Protein AF-A0A0F9BDE8-F1 (afdb_monomer_lite)

Foldseek 3Di:
DQDPVLQDQDDDPVVVVLLLVLLVLLCVLPVDDSVVSSVLLVVLQSVLCVVVVHHPVCLVVDDPVVSLVSVVSSLVSSLVSVVVVPPDVPDPCNVSSVVSSVVSSVVVVVVVVVPPD

Secondary structure (DSSP, 8-state):
---GGGGS----HHHHHHHHHHHHHHHHHS---HHHHHHHHHHHHHHHHHHHT--SGGGGGS-HHHHHHHHHHHHHHHHHHHHHHT--TT-TTHHHHHHHHHHHHHHHHHHHHHT--

Radius of gyration: 14.48 Å; chains: 1; bounding box: 34×31×44 Å

Sequence (117 aa):
KISEDALKINVSESEKKLINGISRVLCEFINIPDLTMKGIAYKALKEWQIINHSTILEISDMPIGRGLNAVKEIFRIYKEILKKTLIDPHNKNKNIIDIAFENAFKMILEHCSRHQN

Organism: NCBI:txid412755

Structure (mmCIF, N/CA/C/O backbone):
data_AF-A0A0F9BDE8-F1
#
_entry.id   AF-A0A0F9BDE8-F1
#
loop_
_atom_site.group_PDB
_atom_site.id
_atom_site.type_symbol
_atom_site.label_atom_id
_atom_site.label_alt_id
_atom_site.label_comp_id
_atom_site.label_asym_id
_atom_site.label_entity_id
_atom_site.label_seq_id
_atom_site.pdbx_PDB_ins_code
_atom_site.Cartn_x
_atom_site.Cartn_y
_atom_site.Cartn_z
_atom_site.occupancy
_atom_site.B_iso_or_equiv
_atom_site.auth_seq_id
_atom_site.auth_comp_id
_atom_site.auth_asym_id
_atom_site.auth_atom_id
_atom_site.pdbx_PDB_model_num
ATOM 1 N N . LYS A 1 1 ? 21.982 12.155 -5.603 1.00 44.66 1 LYS A N 1
ATOM 2 C CA . LYS A 1 1 ? 21.142 13.342 -5.304 1.00 44.66 1 LYS A CA 1
ATOM 3 C C . LYS A 1 1 ? 19.739 12.984 -5.775 1.00 44.66 1 LYS A C 1
ATOM 5 O O . LYS A 1 1 ? 19.584 12.758 -6.964 1.00 44.66 1 LYS A O 1
ATOM 10 N N . ILE A 1 2 ? 18.788 12.775 -4.865 1.00 48.62 2 ILE A N 1
ATOM 11 C CA . ILE A 1 2 ? 17.410 12.410 -5.232 1.00 48.62 2 ILE A CA 1
ATOM 12 C C . ILE A 1 2 ? 16.770 13.670 -5.838 1.00 48.62 2 ILE A C 1
ATOM 14 O O . ILE A 1 2 ? 16.844 14.729 -5.214 1.00 48.62 2 ILE A O 1
ATOM 18 N N . SER A 1 3 ? 16.268 13.599 -7.073 1.00 56.56 3 SER A N 1
ATOM 19 C CA . SER A 1 3 ? 15.620 14.733 -7.747 1.00 56.56 3 SER A CA 1
ATOM 20 C C . SER A 1 3 ? 14.296 15.084 -7.057 1.00 56.56 3 SER A C 1
ATOM 22 O O . SER A 1 3 ? 13.673 14.225 -6.433 1.00 56.56 3 SER A O 1
ATOM 24 N N . GLU A 1 4 ? 13.835 16.334 -7.163 1.00 58.56 4 GLU A N 1
ATOM 25 C CA . GLU A 1 4 ? 12.528 16.748 -6.619 1.00 58.56 4 GLU A CA 1
ATOM 26 C C . GLU A 1 4 ? 11.361 15.914 -7.178 1.00 58.56 4 GLU A C 1
ATOM 28 O O . GLU A 1 4 ? 10.356 15.714 -6.496 1.00 58.56 4 GLU A O 1
ATOM 33 N N . ASP A 1 5 ? 11.516 15.349 -8.376 1.00 50.16 5 ASP A N 1
ATOM 34 C CA . ASP A 1 5 ? 10.530 14.454 -8.980 1.00 50.16 5 ASP A CA 1
ATOM 35 C C . ASP A 1 5 ? 10.409 13.111 -8.251 1.00 50.16 5 ASP A C 1
ATOM 37 O O . ASP A 1 5 ? 9.308 12.581 -8.143 1.00 50.16 5 ASP A O 1
ATOM 41 N N . ALA A 1 6 ? 11.481 12.605 -7.636 1.00 50.78 6 ALA A N 1
ATOM 42 C CA . ALA A 1 6 ? 11.423 11.392 -6.818 1.00 50.78 6 ALA A CA 1
ATOM 43 C C . ALA A 1 6 ? 10.714 11.602 -5.459 1.00 50.78 6 ALA A C 1
ATOM 45 O O . ALA A 1 6 ? 10.426 10.634 -4.751 1.00 50.78 6 ALA A O 1
ATOM 46 N N . LEU A 1 7 ? 10.387 12.851 -5.088 1.00 59.31 7 LEU A N 1
ATOM 47 C CA . LEU A 1 7 ? 9.523 13.164 -3.941 1.00 59.31 7 LEU A CA 1
ATOM 48 C C . LEU A 1 7 ? 8.033 13.190 -4.302 1.00 59.31 7 LEU A C 1
ATOM 50 O O . LEU A 1 7 ? 7.199 13.130 -3.388 1.00 59.31 7 LEU A O 1
ATOM 54 N N . LYS A 1 8 ? 7.696 13.295 -5.593 1.00 72.19 8 LYS A N 1
ATOM 55 C CA . LYS A 1 8 ? 6.320 13.207 -6.082 1.00 72.19 8 LYS A CA 1
ATOM 56 C C . LYS A 1 8 ? 5.967 11.740 -6.282 1.00 72.19 8 LYS A C 1
ATOM 58 O O . LYS A 1 8 ? 6.699 10.981 -6.909 1.00 72.19 8 LYS A O 1
ATOM 63 N N . ILE A 1 9 ? 4.824 11.341 -5.736 1.00 76.56 9 ILE A N 1
ATOM 64 C CA . ILE A 1 9 ? 4.284 10.007 -5.979 1.00 76.56 9 ILE A CA 1
ATOM 65 C C . ILE A 1 9 ? 3.459 10.093 -7.244 1.00 76.56 9 ILE A C 1
ATOM 67 O O . ILE A 1 9 ? 2.358 10.644 -7.234 1.00 76.56 9 ILE A O 1
ATOM 71 N N . ASN A 1 10 ? 4.020 9.573 -8.327 1.00 77.31 10 ASN A N 1
ATOM 72 C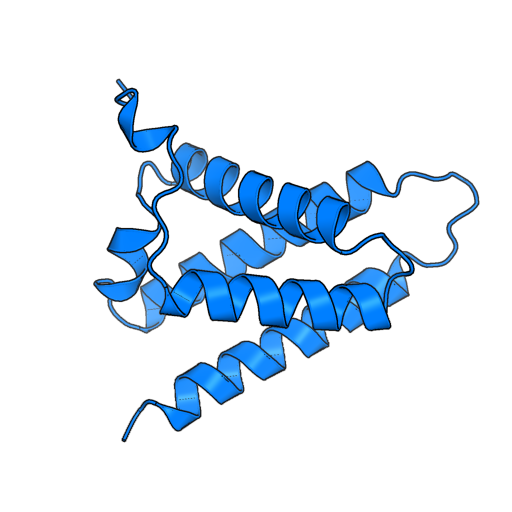 CA . ASN A 1 10 ? 3.306 9.431 -9.578 1.00 77.31 10 ASN A CA 1
ATOM 73 C C . ASN A 1 10 ? 2.825 7.985 -9.672 1.00 77.31 10 ASN A C 1
ATOM 75 O O . ASN A 1 10 ? 3.630 7.061 -9.704 1.00 77.31 10 ASN A O 1
ATOM 79 N N . VAL A 1 11 ? 1.508 7.811 -9.637 1.00 77.44 11 VAL A N 1
ATOM 80 C CA . VAL A 1 11 ? 0.832 6.515 -9.737 1.00 77.44 11 VAL A CA 1
ATOM 81 C C . VAL A 1 11 ? -0.165 6.585 -10.881 1.00 77.44 11 VAL A C 1
ATOM 83 O O . VAL A 1 11 ? -0.900 7.570 -11.018 1.00 77.44 11 VAL A O 1
ATOM 86 N N . SER A 1 12 ? -0.188 5.547 -11.703 1.00 78.62 12 SER A N 1
ATOM 87 C CA . SER A 1 12 ? -1.162 5.358 -12.773 1.00 78.62 12 SER A CA 1
ATOM 88 C C . SER A 1 12 ? -2.587 5.205 -12.225 1.00 78.62 12 SER A C 1
ATOM 90 O O . SER A 1 12 ? -2.812 4.941 -11.041 1.00 78.62 12 SER A O 1
ATOM 92 N N . GLU A 1 13 ? -3.593 5.360 -13.087 1.00 78.88 13 GLU A N 1
ATOM 93 C CA . GLU A 1 13 ? -5.000 5.203 -12.687 1.00 78.88 13 GLU A CA 1
ATOM 94 C C . GLU A 1 13 ? -5.331 3.782 -12.202 1.00 78.88 13 GLU A C 1
ATOM 96 O O . GLU A 1 13 ? -6.153 3.612 -11.299 1.00 78.88 13 GLU A O 1
ATOM 101 N N . SER A 1 14 ? -4.686 2.753 -12.758 1.00 69.75 14 SER A N 1
ATOM 102 C CA . SER A 1 14 ? -4.818 1.373 -12.274 1.00 69.75 14 SER A CA 1
ATOM 103 C C . SER A 1 14 ? -4.244 1.219 -10.864 1.00 69.75 14 SER A C 1
ATOM 105 O O . SER A 1 14 ? -4.906 0.656 -9.991 1.00 69.75 14 SER A O 1
ATOM 107 N N . GLU A 1 15 ? -3.071 1.791 -10.597 1.00 74.94 15 GLU A N 1
ATOM 108 C CA . GLU A 1 15 ? -2.443 1.768 -9.271 1.00 74.94 15 GLU A CA 1
ATOM 109 C C . GLU A 1 15 ? -3.250 2.564 -8.242 1.00 74.94 15 GLU A C 1
ATOM 111 O O . GLU A 1 15 ? -3.435 2.103 -7.117 1.00 74.94 15 GLU A O 1
ATOM 116 N N . LYS A 1 16 ? -3.826 3.714 -8.619 1.00 81.38 16 LYS A N 1
ATOM 117 C CA . LYS A 1 16 ? -4.753 4.460 -7.748 1.00 81.38 16 LYS A CA 1
ATOM 118 C C . LYS A 1 16 ? -5.974 3.624 -7.375 1.00 81.38 16 LYS A C 1
ATOM 120 O O . LYS A 1 16 ? -6.377 3.621 -6.212 1.00 81.38 16 LYS A O 1
ATOM 125 N N . LYS A 1 17 ? -6.566 2.902 -8.334 1.00 76.94 17 LYS A N 1
ATOM 126 C CA . LYS A 1 17 ? -7.689 1.986 -8.065 1.00 76.94 17 LYS A CA 1
ATOM 127 C C . LYS A 1 17 ? -7.280 0.873 -7.104 1.00 76.94 17 LYS A C 1
ATOM 129 O O . LYS A 1 17 ? -8.044 0.569 -6.191 1.00 76.94 17 LYS A O 1
ATOM 134 N N . LEU A 1 18 ? -6.079 0.322 -7.270 1.00 72.94 18 LEU A N 1
ATOM 135 C CA . LEU A 1 18 ? -5.538 -0.702 -6.381 1.00 72.94 18 LEU A CA 1
ATOM 136 C C . LEU A 1 18 ? -5.342 -0.163 -4.956 1.00 72.94 18 LEU A C 1
ATOM 138 O O . LEU A 1 18 ? -5.844 -0.765 -4.010 1.00 72.94 18 LEU A O 1
ATOM 142 N N . ILE A 1 19 ? -4.696 0.999 -4.805 1.00 81.12 19 ILE A N 1
ATOM 143 C CA . ILE A 1 19 ? -4.504 1.679 -3.512 1.00 81.12 19 ILE A CA 1
ATOM 144 C C . ILE A 1 19 ? -5.856 1.932 -2.842 1.00 81.12 19 ILE A C 1
ATOM 146 O O . ILE A 1 19 ? -6.035 1.585 -1.679 1.00 81.12 19 ILE A O 1
ATOM 150 N N . ASN A 1 20 ? -6.832 2.464 -3.582 1.00 82.38 20 ASN A N 1
ATOM 151 C CA . ASN A 1 20 ? -8.178 2.702 -3.064 1.00 82.38 20 ASN A CA 1
ATOM 152 C C . ASN A 1 20 ? -8.866 1.404 -2.615 1.00 82.38 20 ASN A C 1
ATOM 154 O O . ASN A 1 20 ? -9.516 1.391 -1.571 1.00 82.38 20 ASN A O 1
ATOM 158 N N . GLY A 1 21 ? -8.722 0.319 -3.381 1.00 77.88 21 GLY A N 1
ATOM 159 C CA . GLY A 1 21 ? -9.264 -0.993 -3.029 1.00 77.88 21 GLY A CA 1
ATOM 160 C C . GLY A 1 21 ? -8.651 -1.537 -1.740 1.00 77.88 21 GLY A C 1
ATOM 161 O O . GLY A 1 21 ? -9.380 -1.901 -0.821 1.00 77.88 21 GLY A O 1
ATOM 162 N N . ILE A 1 22 ? -7.321 -1.510 -1.637 1.00 77.75 22 ILE A N 1
ATOM 163 C CA . ILE A 1 22 ? -6.584 -1.946 -0.444 1.00 77.75 22 ILE A CA 1
ATOM 164 C C . ILE A 1 22 ? -6.972 -1.101 0.769 1.00 77.75 22 ILE A C 1
ATOM 166 O O . ILE A 1 22 ? -7.294 -1.654 1.817 1.00 77.75 22 ILE A O 1
ATOM 170 N N . SER A 1 23 ? -6.967 0.230 0.642 1.00 82.75 23 SER A N 1
ATOM 171 C CA . SER A 1 23 ? -7.324 1.125 1.745 1.00 82.75 23 SER A CA 1
ATOM 172 C C . SER A 1 23 ? -8.745 0.868 2.233 1.00 82.75 23 SER A C 1
ATOM 174 O O . SER A 1 23 ? -8.951 0.801 3.441 1.00 82.75 23 SER A O 1
ATOM 176 N N . ARG A 1 24 ? -9.703 0.646 1.326 1.00 81.25 24 ARG A N 1
ATOM 177 C CA . ARG A 1 24 ? -11.087 0.331 1.696 1.00 81.25 24 ARG A CA 1
ATOM 178 C C . ARG A 1 24 ? -11.192 -0.986 2.462 1.00 81.25 24 ARG A C 1
ATOM 180 O O . ARG A 1 24 ? -11.804 -1.002 3.523 1.00 81.25 24 ARG A O 1
ATOM 187 N N . VAL A 1 25 ? -10.541 -2.043 1.974 1.00 77.75 25 VAL A N 1
ATOM 188 C CA . VAL A 1 25 ? -10.486 -3.346 2.660 1.00 77.75 25 VAL A CA 1
ATOM 189 C C . VAL A 1 25 ? -9.890 -3.180 4.056 1.00 77.75 25 VAL A C 1
ATOM 191 O O . VAL A 1 25 ? -10.465 -3.639 5.036 1.00 77.75 25 VAL A O 1
ATOM 194 N N . LEU A 1 26 ? -8.772 -2.463 4.184 1.00 78.94 26 LEU A N 1
ATOM 195 C CA . LEU A 1 26 ? -8.149 -2.221 5.485 1.00 78.94 26 LEU A CA 1
ATOM 196 C C . LEU A 1 26 ? -9.050 -1.408 6.429 1.00 78.94 26 LEU A C 1
ATOM 198 O O . LEU A 1 26 ? -9.022 -1.665 7.629 1.00 78.94 26 LEU A O 1
ATOM 202 N N . CYS A 1 27 ? -9.862 -0.477 5.918 1.00 82.31 27 CYS A N 1
ATOM 203 C CA . CYS A 1 27 ? -10.826 0.278 6.728 1.00 82.31 27 CYS A CA 1
ATOM 204 C C . CYS A 1 27 ? -11.995 -0.582 7.236 1.00 82.31 27 CYS A C 1
ATOM 206 O O . CYS A 1 27 ? -12.550 -0.284 8.290 1.00 82.31 27 CYS A O 1
ATOM 208 N N . GLU A 1 28 ? -12.367 -1.652 6.526 1.00 78.81 28 GLU A N 1
ATOM 209 C CA . GLU A 1 28 ? -13.393 -2.597 6.998 1.00 78.81 28 GLU A CA 1
ATOM 210 C C . GLU A 1 28 ? -12.915 -3.382 8.228 1.00 78.81 28 GLU A C 1
ATOM 212 O O . GLU A 1 28 ? -13.704 -3.684 9.121 1.00 78.81 28 GLU A O 1
ATOM 217 N N . PHE A 1 29 ? -11.613 -3.676 8.308 1.00 75.12 29 PHE A N 1
ATOM 218 C CA . PHE A 1 29 ? -11.018 -4.387 9.446 1.00 75.12 29 PHE A CA 1
ATOM 219 C C . PHE A 1 29 ? -10.529 -3.461 10.559 1.00 7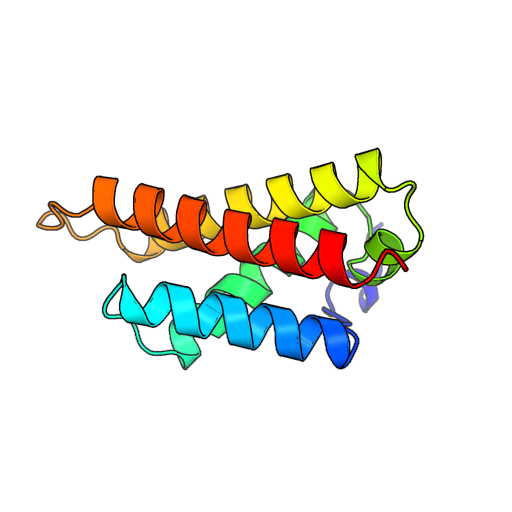5.12 29 PHE A C 1
ATOM 221 O O . PHE A 1 29 ? -10.453 -3.861 11.722 1.00 75.12 29 PHE A O 1
ATOM 228 N N . ILE A 1 30 ? -10.143 -2.239 10.207 1.00 74.94 30 ILE A N 1
ATOM 229 C CA . ILE A 1 30 ? -9.512 -1.287 11.108 1.00 74.94 30 ILE A CA 1
ATOM 230 C C . ILE A 1 30 ? -10.344 -0.013 11.043 1.00 74.94 30 ILE A C 1
ATOM 232 O O . ILE A 1 30 ? -10.323 0.673 10.029 1.00 74.94 30 ILE A O 1
ATOM 236 N N . ASN A 1 31 ? -11.066 0.292 12.127 1.00 77.00 31 ASN A N 1
ATOM 237 C CA . ASN A 1 31 ? -11.976 1.438 12.221 1.00 77.00 31 ASN A CA 1
ATOM 238 C C . ASN A 1 31 ? -11.220 2.782 12.153 1.00 77.00 31 ASN A C 1
ATOM 240 O O . ASN A 1 31 ? -10.992 3.446 13.163 1.00 77.00 31 ASN A O 1
ATOM 244 N N . ILE A 1 32 ? -10.776 3.144 10.954 1.00 79.69 32 ILE A N 1
ATOM 245 C CA . ILE A 1 32 ? -9.982 4.323 10.622 1.00 79.69 32 ILE A CA 1
ATOM 246 C C . ILE A 1 32 ? -10.645 4.993 9.424 1.00 79.69 32 ILE A C 1
ATOM 248 O O . ILE A 1 32 ? -11.079 4.303 8.501 1.00 79.69 32 ILE A O 1
ATOM 252 N N . PRO A 1 33 ? -10.697 6.333 9.389 1.00 84.31 33 PRO A N 1
ATOM 253 C CA . PRO A 1 33 ? -11.199 7.044 8.226 1.00 84.31 33 PRO A CA 1
ATOM 254 C C . PRO A 1 33 ? -10.424 6.691 6.949 1.00 84.31 33 PRO A C 1
ATOM 256 O O . PRO A 1 33 ? -9.192 6.717 6.928 1.00 84.31 33 PRO A O 1
ATOM 259 N N . ASP A 1 34 ? -11.148 6.466 5.853 1.00 83.50 34 ASP A N 1
ATOM 260 C CA . ASP A 1 34 ? -10.581 6.161 4.531 1.00 83.50 34 ASP A CA 1
A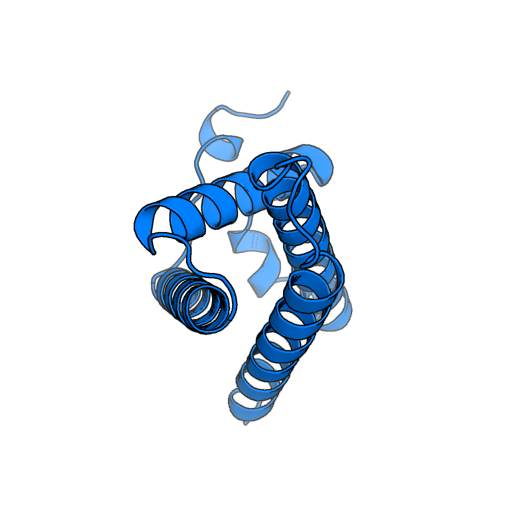TOM 261 C C . ASP A 1 34 ? -9.516 7.181 4.089 1.00 83.50 34 ASP A C 1
ATOM 263 O O . ASP A 1 34 ? -8.455 6.810 3.587 1.00 83.50 34 ASP A O 1
ATOM 267 N N . LEU A 1 35 ? -9.737 8.469 4.370 1.00 85.00 35 LEU A N 1
ATOM 268 C CA . LEU A 1 35 ? -8.768 9.526 4.075 1.00 85.00 35 LEU A CA 1
ATOM 269 C C . LEU A 1 35 ? -7.439 9.332 4.824 1.00 85.00 35 LEU A C 1
ATOM 271 O O . LEU A 1 35 ? -6.367 9.487 4.237 1.00 85.00 35 LEU A O 1
ATOM 275 N N . THR A 1 36 ? -7.499 8.966 6.106 1.00 84.44 36 THR A N 1
ATOM 276 C CA . THR A 1 36 ? -6.310 8.667 6.915 1.00 84.44 36 THR A CA 1
ATOM 277 C C . THR A 1 36 ? -5.591 7.445 6.358 1.00 84.44 36 THR A C 1
ATOM 279 O O . THR A 1 36 ? -4.375 7.475 6.177 1.00 84.44 36 THR A O 1
ATOM 282 N N . MET A 1 37 ? -6.339 6.394 6.020 1.00 87.38 37 MET A N 1
ATOM 283 C CA . MET A 1 37 ? -5.786 5.159 5.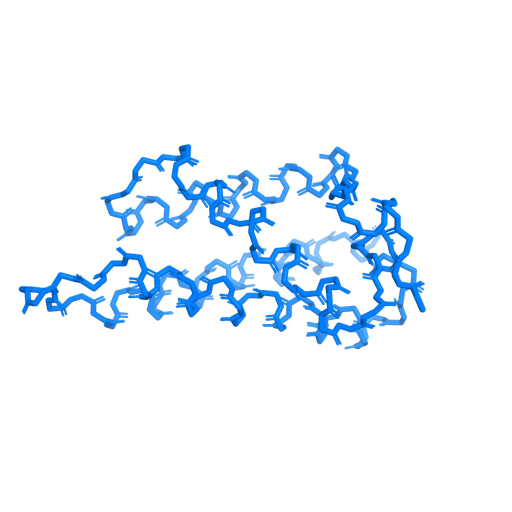472 1.00 87.38 37 MET A CA 1
ATOM 284 C C . MET A 1 37 ? -5.065 5.399 4.137 1.00 87.38 37 MET A C 1
ATOM 286 O O . MET A 1 37 ? -3.929 4.950 3.967 1.00 87.38 37 MET A O 1
ATOM 290 N N . LYS A 1 38 ? -5.666 6.185 3.237 1.00 87.12 38 LYS A N 1
ATOM 291 C CA . LYS A 1 38 ? -5.049 6.613 1.971 1.00 87.12 38 LYS A CA 1
ATOM 292 C C . LYS A 1 38 ? -3.803 7.456 2.201 1.00 87.12 38 LYS A C 1
ATOM 294 O O . LYS A 1 38 ? -2.777 7.202 1.577 1.00 87.12 38 LYS A O 1
ATOM 299 N N . GLY A 1 39 ? -3.854 8.424 3.116 1.00 87.81 39 GLY A N 1
ATOM 300 C CA . GLY A 1 39 ? -2.691 9.245 3.464 1.00 87.81 39 GLY A CA 1
ATOM 301 C C . GLY A 1 39 ? -1.499 8.402 3.928 1.00 87.81 39 GLY A C 1
ATOM 302 O O . GLY A 1 39 ? -0.365 8.644 3.511 1.00 87.81 39 GLY A O 1
ATOM 303 N N . ILE A 1 40 ? -1.756 7.361 4.725 1.00 90.12 40 ILE A N 1
ATOM 304 C CA . ILE A 1 40 ? -0.728 6.407 5.156 1.00 90.12 40 ILE A CA 1
ATOM 305 C C . ILE A 1 40 ? -0.214 5.576 3.969 1.00 90.12 40 ILE A C 1
ATOM 307 O O . ILE A 1 40 ? 0.999 5.400 3.854 1.00 90.12 40 ILE A O 1
ATOM 311 N N . ALA A 1 41 ? -1.087 5.119 3.065 1.00 89.50 41 ALA A N 1
ATOM 312 C CA . ALA A 1 41 ? -0.674 4.392 1.862 1.00 89.50 41 ALA A CA 1
ATOM 313 C C . ALA A 1 41 ? 0.267 5.236 0.981 1.00 89.50 41 ALA A C 1
ATOM 315 O O . ALA A 1 41 ? 1.346 4.776 0.610 1.00 89.50 41 ALA A O 1
ATOM 316 N N . TYR A 1 42 ? -0.081 6.502 0.722 1.00 89.75 42 TYR A N 1
ATOM 317 C CA . TYR A 1 42 ? 0.798 7.431 0.003 1.00 89.75 42 TYR A CA 1
ATOM 318 C C . TYR A 1 42 ? 2.121 7.638 0.748 1.00 89.75 42 TYR A C 1
ATOM 320 O O . TYR A 1 42 ? 3.187 7.595 0.140 1.00 89.75 42 TYR A O 1
ATOM 328 N N . LYS A 1 43 ? 2.105 7.790 2.076 1.00 90.50 43 LYS A N 1
ATOM 329 C CA . LYS A 1 43 ? 3.351 7.894 2.847 1.00 90.50 43 LYS A CA 1
ATOM 330 C C . LYS A 1 43 ? 4.235 6.649 2.691 1.00 90.50 43 LYS A C 1
ATOM 332 O O . LYS A 1 43 ? 5.440 6.797 2.509 1.00 90.50 43 LYS A O 1
ATOM 337 N N . ALA A 1 44 ? 3.647 5.454 2.707 1.00 92.00 44 ALA A N 1
ATOM 338 C CA . ALA A 1 44 ? 4.374 4.200 2.532 1.00 92.00 44 ALA A CA 1
ATOM 339 C C . ALA A 1 44 ? 5.039 4.092 1.154 1.00 92.00 44 ALA A C 1
ATOM 341 O O . ALA A 1 44 ? 6.210 3.727 1.065 1.00 92.00 44 ALA A O 1
ATOM 342 N N . LEU A 1 45 ? 4.322 4.476 0.094 1.00 90.31 45 LEU A N 1
ATOM 343 C CA . LEU A 1 45 ? 4.870 4.537 -1.264 1.00 90.31 45 LEU A CA 1
ATOM 344 C C . LEU A 1 45 ? 6.062 5.499 -1.334 1.00 90.31 45 LEU A C 1
ATOM 346 O O . LEU A 1 45 ? 7.101 5.155 -1.892 1.00 90.31 45 LEU A O 1
ATOM 350 N N . LYS A 1 46 ? 5.955 6.676 -0.703 1.00 89.75 46 LYS A N 1
ATOM 351 C CA . LYS A 1 46 ? 7.047 7.660 -0.667 1.00 89.75 46 LYS A CA 1
ATOM 352 C C . LYS A 1 46 ? 8.273 7.122 0.059 1.00 89.75 46 LYS A C 1
ATOM 354 O O . LYS A 1 46 ? 9.388 7.281 -0.427 1.00 89.75 46 LYS A O 1
ATOM 359 N N . GLU A 1 47 ? 8.072 6.509 1.224 1.00 91.44 47 GLU A N 1
ATOM 360 C CA . GLU A 1 47 ? 9.162 5.910 1.998 1.00 91.44 47 GLU A CA 1
ATOM 361 C C . GLU A 1 47 ? 9.855 4.799 1.205 1.00 91.44 47 GLU A C 1
ATOM 363 O O . GLU A 1 47 ? 11.085 4.759 1.177 1.00 91.44 47 GLU A O 1
ATOM 368 N N . TRP A 1 48 ? 9.097 3.965 0.487 1.00 92.94 48 TRP A N 1
ATOM 369 C CA . TRP A 1 48 ? 9.674 2.944 -0.385 1.00 92.94 48 TRP A CA 1
ATOM 370 C C . TRP A 1 48 ? 10.529 3.550 -1.506 1.00 92.94 48 TRP A C 1
ATOM 372 O O . TRP A 1 48 ? 11.656 3.092 -1.697 1.00 92.94 48 TRP A O 1
ATOM 382 N N . GLN A 1 49 ? 10.055 4.609 -2.183 1.00 89.38 49 GLN A N 1
ATOM 383 C CA . GLN A 1 49 ? 10.837 5.284 -3.232 1.00 89.38 49 GLN A CA 1
ATOM 384 C C . GLN A 1 49 ? 12.163 5.840 -2.694 1.00 89.38 49 GLN A C 1
ATOM 386 O O . GLN A 1 49 ? 13.201 5.750 -3.350 1.00 89.38 49 GLN A O 1
ATOM 391 N N . ILE A 1 50 ? 12.141 6.403 -1.480 1.00 88.56 50 ILE A N 1
ATOM 392 C CA . ILE A 1 50 ? 13.334 6.955 -0.825 1.00 88.56 50 ILE A CA 1
ATOM 393 C C . ILE A 1 50 ? 14.330 5.845 -0.477 1.00 88.56 50 ILE A C 1
ATOM 395 O O . ILE A 1 50 ? 15.519 6.008 -0.744 1.00 88.56 50 ILE A O 1
ATOM 399 N N . ILE A 1 51 ? 13.854 4.738 0.104 1.00 91.25 51 ILE A N 1
ATOM 400 C CA . ILE A 1 51 ? 14.694 3.608 0.528 1.00 91.25 51 ILE A CA 1
ATOM 401 C C 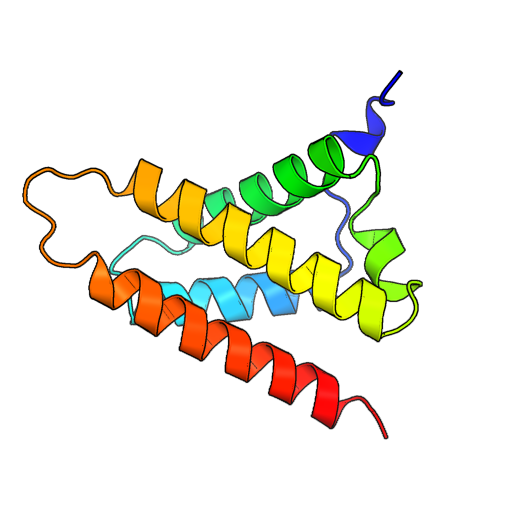. ILE A 1 51 ? 15.341 2.917 -0.676 1.00 91.25 51 ILE A C 1
ATOM 403 O O . ILE A 1 51 ? 16.522 2.585 -0.626 1.00 91.25 51 ILE A O 1
ATOM 407 N N . ASN A 1 52 ? 14.578 2.708 -1.748 1.00 87.94 52 ASN A N 1
ATOM 408 C CA . ASN A 1 52 ? 15.017 1.924 -2.902 1.00 87.94 52 ASN A CA 1
ATOM 409 C C . ASN A 1 52 ? 15.593 2.767 -4.044 1.00 87.94 52 ASN A C 1
ATOM 411 O O . ASN A 1 52 ? 15.989 2.213 -5.068 1.00 87.94 52 ASN A O 1
ATOM 415 N N . HIS A 1 53 ? 15.621 4.096 -3.898 1.00 86.94 53 HIS A N 1
ATOM 416 C CA . HIS A 1 53 ? 16.042 5.027 -4.949 1.00 86.94 53 HIS A CA 1
ATOM 417 C C . HIS A 1 53 ? 15.375 4.744 -6.307 1.00 86.94 53 HIS A C 1
ATOM 419 O O . HIS A 1 53 ? 16.006 4.875 -7.352 1.00 86.94 53 HIS A O 1
ATOM 425 N N . SER A 1 54 ? 14.106 4.334 -6.266 1.00 85.12 54 SER A N 1
ATOM 426 C CA . SER A 1 54 ? 13.305 3.902 -7.416 1.00 85.12 54 SER A CA 1
ATOM 427 C C . SER A 1 54 ? 11.922 4.549 -7.343 1.00 85.12 54 SER A C 1
ATOM 429 O O . SER A 1 54 ? 11.464 4.934 -6.269 1.00 85.12 54 SER A O 1
ATOM 431 N N . THR A 1 55 ? 11.243 4.679 -8.470 1.00 86.12 55 THR A N 1
ATOM 432 C CA . THR A 1 55 ? 9.875 5.199 -8.570 1.00 86.12 55 THR A CA 1
ATOM 433 C C . THR A 1 55 ? 8.855 4.064 -8.521 1.00 86.12 55 THR A C 1
ATOM 435 O O . THR A 1 55 ? 9.165 2.921 -8.854 1.00 86.12 55 THR A O 1
ATOM 438 N N . ILE A 1 56 ? 7.616 4.365 -8.116 1.00 84.00 56 ILE A N 1
ATOM 439 C CA . ILE A 1 56 ? 6.538 3.362 -8.156 1.00 84.00 56 ILE A CA 1
ATOM 440 C C . ILE A 1 56 ? 6.249 2.908 -9.594 1.00 84.00 56 ILE A C 1
ATOM 442 O O . ILE A 1 56 ? 6.020 1.724 -9.808 1.00 84.00 56 ILE A O 1
ATOM 446 N N . LEU A 1 57 ? 6.354 3.812 -10.576 1.00 81.94 57 LEU A N 1
ATOM 447 C CA . LEU A 1 57 ? 6.141 3.491 -11.992 1.00 81.94 57 LEU A CA 1
ATOM 448 C C . LEU A 1 57 ? 7.117 2.429 -12.511 1.00 81.94 57 LEU A C 1
ATOM 450 O O . LEU A 1 57 ? 6.740 1.599 -13.323 1.00 81.94 57 LEU A O 1
ATOM 454 N N . GLU A 1 58 ? 8.353 2.402 -12.013 1.00 83.06 58 GLU A N 1
ATOM 455 C CA . GLU A 1 58 ? 9.332 1.394 -12.433 1.00 83.06 58 GLU A CA 1
ATOM 456 C C . GLU A 1 58 ? 8.959 -0.021 -11.969 1.00 83.06 58 GLU A C 1
ATOM 458 O O . GLU A 1 58 ? 9.463 -0.986 -12.538 1.00 83.06 58 GLU A O 1
ATOM 463 N N . ILE A 1 59 ? 8.073 -0.181 -10.973 1.00 83.38 59 ILE A N 1
ATOM 464 C CA . ILE A 1 59 ? 7.659 -1.497 -10.457 1.00 83.38 59 ILE A CA 1
ATOM 465 C C . ILE A 1 59 ? 6.926 -2.307 -11.531 1.00 83.38 59 ILE A C 1
ATOM 467 O O . ILE A 1 59 ? 7.126 -3.523 -11.591 1.00 83.38 59 ILE A O 1
ATOM 471 N N . SER A 1 60 ? 6.116 -1.667 -12.385 1.00 76.19 60 SER A N 1
ATOM 472 C CA . SER A 1 60 ? 5.403 -2.365 -13.468 1.00 76.19 60 SER A CA 1
ATOM 473 C C . SER A 1 60 ? 6.346 -2.946 -14.515 1.00 76.19 60 SER A C 1
ATOM 475 O O . SER A 1 60 ? 6.028 -3.963 -15.127 1.00 76.19 60 SER A O 1
ATOM 477 N N . ASP A 1 61 ? 7.515 -2.331 -14.674 1.00 82.88 61 ASP A N 1
ATOM 478 C CA . ASP A 1 61 ? 8.520 -2.724 -15.660 1.00 82.88 61 ASP A CA 1
ATOM 479 C C . ASP A 1 61 ? 9.532 -3.731 -15.080 1.00 82.88 61 ASP A C 1
ATOM 481 O O . ASP A 1 61 ? 10.384 -4.272 -15.793 1.00 82.88 61 ASP A O 1
ATOM 485 N N . MET A 1 62 ? 9.456 -4.023 -13.774 1.00 85.81 62 MET A N 1
ATOM 486 C CA . MET A 1 62 ? 10.315 -5.017 -13.140 1.00 85.81 62 MET A CA 1
ATOM 487 C C . MET A 1 62 ? 9.912 -6.441 -13.541 1.00 85.81 62 MET A C 1
ATOM 489 O O . MET A 1 62 ? 8.727 -6.760 -13.644 1.00 85.81 62 MET A O 1
ATOM 493 N N . PRO A 1 63 ? 10.883 -7.374 -13.632 1.00 87.88 63 PRO A N 1
ATOM 494 C CA . PRO A 1 63 ? 10.568 -8.795 -13.669 1.00 87.88 63 PRO A CA 1
ATOM 495 C C . PRO A 1 63 ? 9.655 -9.165 -12.503 1.00 87.88 63 PRO A C 1
ATOM 497 O O . PRO A 1 63 ? 9.898 -8.734 -11.374 1.00 87.88 63 PRO A O 1
ATOM 500 N N . ILE A 1 64 ? 8.655 -10.008 -12.753 1.00 81.00 64 ILE A N 1
ATOM 501 C CA . ILE A 1 64 ? 7.559 -10.261 -11.809 1.00 81.00 64 ILE A CA 1
ATOM 502 C C . ILE A 1 64 ? 8.015 -10.607 -10.385 1.00 81.00 64 ILE A C 1
ATOM 504 O O . ILE A 1 64 ? 7.449 -10.109 -9.417 1.00 81.00 64 ILE A O 1
ATOM 508 N N . GLY A 1 65 ? 9.085 -11.395 -10.231 1.00 82.81 65 GLY A N 1
ATOM 509 C CA . GLY A 1 65 ? 9.637 -11.724 -8.914 1.00 82.81 65 GLY A CA 1
ATOM 510 C C . GLY A 1 65 ? 10.164 -10.499 -8.157 1.00 82.81 65 GLY A C 1
ATOM 511 O O . GLY A 1 65 ? 9.958 -10.384 -6.950 1.00 82.81 65 GLY A O 1
ATOM 512 N N . ARG A 1 66 ? 10.792 -9.551 -8.864 1.00 86.12 66 ARG A N 1
ATOM 513 C CA . ARG A 1 66 ? 11.246 -8.276 -8.290 1.00 86.12 66 ARG A CA 1
ATOM 514 C C . ARG A 1 66 ? 10.075 -7.335 -8.016 1.00 86.12 66 ARG A C 1
ATOM 516 O O . ARG A 1 66 ? 10.025 -6.774 -6.926 1.00 86.12 66 ARG A O 1
ATOM 523 N N . GLY A 1 67 ? 9.107 -7.248 -8.930 1.00 85.25 67 GLY A N 1
ATOM 524 C CA . GLY A 1 67 ? 7.888 -6.461 -8.720 1.00 85.25 67 GLY A CA 1
ATOM 525 C C . GLY A 1 67 ? 7.098 -6.924 -7.490 1.00 85.25 67 GLY A C 1
ATOM 526 O O . GLY A 1 67 ? 6.734 -6.120 -6.635 1.00 85.25 67 GLY A O 1
ATOM 527 N N . LEU A 1 68 ? 6.928 -8.238 -7.311 1.00 84.06 68 LEU A N 1
ATOM 528 C CA . LEU A 1 68 ? 6.275 -8.803 -6.124 1.00 84.06 68 LEU A CA 1
ATOM 529 C C . LEU A 1 68 ? 7.043 -8.510 -4.828 1.00 84.06 68 LEU A C 1
ATOM 531 O O . LEU A 1 68 ? 6.422 -8.278 -3.790 1.00 84.06 68 LEU A O 1
ATOM 535 N N . ASN A 1 69 ? 8.378 -8.509 -4.866 1.00 88.56 69 ASN A N 1
ATOM 536 C CA . 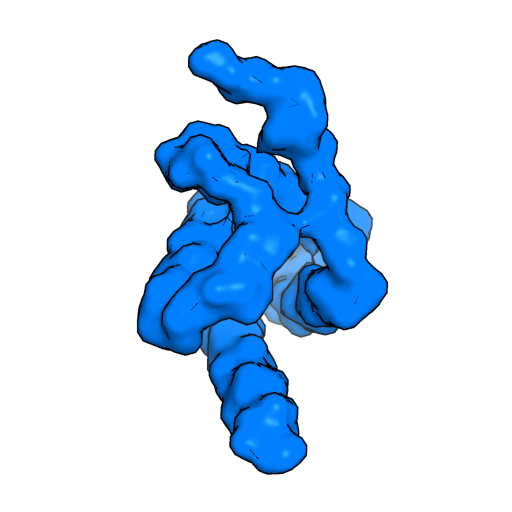ASN A 1 69 ? 9.184 -8.136 -3.704 1.00 88.56 69 ASN A CA 1
ATOM 537 C C . ASN A 1 69 ? 9.016 -6.651 -3.356 1.00 88.56 69 ASN A C 1
ATOM 539 O O . ASN A 1 69 ? 8.808 -6.340 -2.185 1.00 88.56 69 ASN A O 1
ATOM 543 N N . ALA A 1 70 ? 8.994 -5.761 -4.352 1.00 88.69 70 ALA A N 1
ATOM 544 C CA . ALA A 1 70 ? 8.705 -4.342 -4.143 1.00 88.69 70 ALA A CA 1
ATOM 545 C C . ALA A 1 70 ? 7.331 -4.135 -3.478 1.00 88.69 70 ALA A C 1
ATOM 547 O O . ALA A 1 70 ? 7.221 -3.447 -2.464 1.00 88.69 70 ALA A O 1
ATOM 548 N N . VAL A 1 71 ? 6.289 -4.819 -3.967 1.00 86.06 71 VAL A N 1
ATOM 549 C CA . VAL A 1 71 ? 4.943 -4.761 -3.369 1.00 86.06 71 VAL A CA 1
ATOM 550 C C . VAL A 1 71 ? 4.947 -5.252 -1.916 1.00 86.06 71 VAL A C 1
ATOM 552 O O . VAL A 1 71 ? 4.350 -4.607 -1.052 1.00 86.06 71 VAL A O 1
ATOM 555 N N . LYS A 1 72 ? 5.646 -6.355 -1.609 1.00 88.56 72 LYS A N 1
ATOM 556 C CA . LYS A 1 72 ? 5.790 -6.858 -0.228 1.00 88.56 72 LYS A CA 1
ATOM 557 C C . LYS A 1 72 ? 6.472 -5.844 0.687 1.00 88.56 72 LYS A C 1
ATOM 559 O O . LYS A 1 72 ? 6.051 -5.669 1.830 1.00 88.56 72 LYS A O 1
ATOM 564 N N . GLU A 1 73 ? 7.515 -5.179 0.205 1.00 92.06 73 GLU A N 1
ATOM 565 C CA . GLU A 1 73 ? 8.217 -4.148 0.967 1.00 92.06 73 GLU A CA 1
ATOM 566 C C . GLU A 1 73 ? 7.331 -2.934 1.239 1.00 92.06 73 GLU A C 1
ATOM 568 O O . GLU A 1 73 ? 7.276 -2.480 2.383 1.00 92.06 73 GLU A O 1
ATOM 573 N N . ILE A 1 74 ? 6.596 -2.454 0.232 1.00 90.31 74 ILE A N 1
ATOM 574 C CA . ILE A 1 74 ? 5.619 -1.366 0.383 1.00 90.31 74 ILE A CA 1
ATOM 575 C C . ILE A 1 74 ? 4.573 -1.746 1.434 1.00 90.31 74 ILE A C 1
ATOM 577 O O . ILE A 1 74 ? 4.299 -0.964 2.344 1.00 90.31 74 ILE A O 1
ATOM 581 N N . PHE A 1 75 ? 4.035 -2.965 1.365 1.00 89.12 75 PHE A N 1
ATOM 582 C CA . PHE A 1 75 ? 3.075 -3.477 2.346 1.00 89.12 75 PHE A CA 1
ATOM 583 C C . PHE A 1 75 ? 3.650 -3.526 3.758 1.00 89.12 75 PHE A C 1
ATOM 585 O O . PHE A 1 75 ? 2.979 -3.142 4.718 1.00 89.12 75 PHE A O 1
ATOM 592 N N . ARG A 1 76 ? 4.906 -3.957 3.898 1.00 91.12 76 ARG A N 1
ATOM 593 C CA . ARG A 1 76 ? 5.610 -3.958 5.183 1.00 91.12 76 ARG A CA 1
ATOM 594 C C . ARG A 1 76 ? 5.745 -2.540 5.735 1.00 91.12 76 ARG A C 1
ATOM 596 O O . ARG A 1 76 ? 5.408 -2.323 6.894 1.00 91.12 76 ARG A O 1
ATOM 603 N N . ILE A 1 77 ? 6.193 -1.584 4.921 1.00 92.44 77 ILE A N 1
ATOM 604 C CA . ILE A 1 77 ? 6.328 -0.172 5.313 1.00 92.44 77 ILE A CA 1
ATOM 605 C C . ILE A 1 77 ? 4.968 0.390 5.733 1.00 92.44 77 ILE A C 1
ATOM 607 O O . ILE A 1 77 ? 4.845 0.977 6.807 1.00 92.44 77 ILE A O 1
ATOM 611 N N . TYR A 1 78 ? 3.929 0.147 4.934 1.00 90.25 78 TYR A N 1
ATOM 612 C CA . TYR A 1 78 ? 2.565 0.570 5.229 1.00 90.25 78 TYR A CA 1
ATOM 613 C C . TYR A 1 78 ? 2.099 0.030 6.586 1.00 90.25 78 TYR A C 1
ATOM 615 O O . TYR A 1 78 ? 1.659 0.802 7.442 1.00 90.25 78 TYR A O 1
ATOM 623 N N . LYS A 1 79 ? 2.286 -1.268 6.838 1.00 88.62 79 LYS A N 1
ATOM 624 C CA . LYS A 1 79 ? 1.936 -1.880 8.122 1.00 88.62 79 LYS A CA 1
ATOM 625 C C . LYS A 1 79 ? 2.662 -1.219 9.292 1.00 88.62 79 LYS A C 1
ATOM 627 O O . LYS A 1 79 ? 2.038 -0.930 10.310 1.00 88.62 79 LYS A O 1
ATOM 632 N N . GLU A 1 80 ? 3.958 -0.956 9.151 1.00 89.75 80 GLU A N 1
ATOM 633 C CA . GLU A 1 80 ? 4.758 -0.329 10.206 1.00 89.75 80 GLU A CA 1
ATOM 634 C C . GLU A 1 80 ? 4.340 1.120 10.481 1.00 89.75 80 GLU A C 1
ATOM 636 O O . GLU A 1 80 ? 4.246 1.518 11.644 1.00 89.75 80 GLU A O 1
ATOM 641 N N . ILE A 1 81 ? 4.031 1.907 9.445 1.00 89.50 81 ILE A N 1
ATOM 642 C CA . ILE A 1 81 ? 3.503 3.265 9.632 1.00 89.50 81 ILE A CA 1
ATOM 643 C C . ILE A 1 81 ? 2.148 3.194 10.334 1.00 89.50 81 ILE A C 1
ATOM 645 O O . ILE A 1 81 ? 1.939 3.910 11.310 1.00 89.50 81 ILE A O 1
ATOM 649 N N . LEU A 1 82 ? 1.255 2.304 9.897 1.00 86.06 82 LEU A N 1
ATOM 650 C CA . LEU A 1 82 ? -0.068 2.162 10.495 1.00 86.06 82 LEU A CA 1
ATOM 651 C C . LEU A 1 82 ? 0.019 1.746 11.970 1.00 86.06 82 LEU A C 1
ATOM 653 O O . LEU A 1 82 ? -0.638 2.351 12.813 1.00 86.06 82 LEU A O 1
ATOM 657 N N . LYS A 1 83 ? 0.881 0.777 12.306 1.00 83.94 83 LYS A N 1
ATOM 658 C CA . LYS A 1 83 ? 1.138 0.374 13.698 1.00 83.94 83 LYS A CA 1
ATOM 659 C C . LYS A 1 83 ? 1.631 1.543 14.548 1.00 83.94 83 LYS A C 1
ATOM 661 O O . LYS A 1 83 ? 1.200 1.656 15.689 1.00 83.94 83 LYS A O 1
ATOM 666 N N . LYS A 1 84 ? 2.495 2.410 14.004 1.00 84.25 84 LYS A N 1
ATOM 667 C CA . LYS A 1 84 ? 2.989 3.619 14.690 1.00 84.25 84 LYS A CA 1
ATOM 668 C C . LYS A 1 84 ? 1.910 4.688 14.855 1.00 84.25 84 LYS A C 1
ATOM 670 O O . LYS A 1 84 ? 1.846 5.327 15.897 1.00 84.25 84 LYS A O 1
ATOM 675 N N . THR A 1 85 ? 1.064 4.880 13.845 1.00 79.88 85 THR A N 1
ATOM 676 C CA . THR A 1 85 ? -0.056 5.830 13.898 1.00 79.88 85 THR A CA 1
ATOM 677 C C . THR A 1 85 ? -1.129 5.390 14.894 1.00 79.88 85 THR A C 1
ATOM 679 O O . THR A 1 85 ? -1.765 6.234 15.512 1.00 79.88 85 THR A O 1
ATOM 682 N N . LEU A 1 86 ? -1.296 4.081 15.084 1.00 75.38 86 LEU A N 1
ATOM 683 C CA . LEU A 1 86 ? -2.264 3.484 16.005 1.00 75.38 86 LEU A CA 1
ATOM 684 C C . LEU A 1 86 ? -1.674 3.116 17.371 1.00 75.38 86 LEU A C 1
ATOM 686 O O . LEU A 1 86 ? -2.264 2.279 18.061 1.00 75.38 86 LEU A O 1
ATOM 690 N N . ILE A 1 87 ? -0.531 3.706 17.761 1.00 63.91 87 ILE A N 1
ATOM 691 C CA . ILE A 1 87 ? -0.002 3.598 19.130 1.00 63.91 87 ILE A CA 1
ATOM 692 C C . ILE A 1 87 ? -0.974 4.327 20.062 1.00 63.91 87 ILE A C 1
ATOM 694 O O . ILE A 1 87 ? -0.807 5.491 20.409 1.00 63.91 87 ILE A O 1
ATOM 698 N N . ASP A 1 88 ? -2.014 3.602 20.440 1.00 58.25 88 ASP A N 1
ATOM 699 C CA . ASP A 1 88 ? -2.868 3.863 21.579 1.00 58.25 88 ASP A CA 1
ATOM 700 C C . ASP A 1 88 ? -2.524 2.786 22.629 1.00 58.25 88 ASP A C 1
ATOM 702 O O . ASP A 1 88 ? -2.574 1.588 22.313 1.00 58.25 88 ASP A O 1
ATOM 706 N N . PRO A 1 89 ? -2.129 3.166 23.860 1.00 49.44 89 PRO A N 1
ATOM 707 C CA . PRO A 1 89 ? -1.790 2.228 24.933 1.00 49.44 89 PRO A CA 1
ATOM 708 C C . PRO A 1 89 ? -2.932 1.271 25.327 1.00 49.44 89 PRO A C 1
ATOM 710 O O . PRO A 1 89 ? -2.675 0.277 26.006 1.00 49.44 89 PRO A O 1
ATOM 713 N N . HIS A 1 90 ? -4.168 1.501 24.873 1.00 51.66 90 HIS A N 1
ATOM 714 C CA . HIS A 1 90 ? -5.314 0.613 25.107 1.00 51.66 90 HIS A CA 1
ATOM 715 C C . HIS A 1 90 ? -5.588 -0.381 23.966 1.00 51.66 90 HIS A C 1
ATOM 717 O O . HIS A 1 90 ? -6.492 -1.219 24.066 1.00 51.66 90 HIS A O 1
ATOM 723 N N . ASN A 1 91 ? -4.809 -0.333 22.882 1.00 57.91 91 ASN A N 1
ATOM 724 C CA . ASN A 1 91 ? -5.136 -1.040 21.652 1.00 57.91 91 ASN A CA 1
ATOM 725 C C . ASN A 1 91 ? -4.718 -2.523 21.699 1.00 57.91 91 ASN A C 1
ATOM 727 O O . ASN A 1 91 ? -3.635 -2.918 21.262 1.00 57.91 91 ASN A O 1
ATOM 731 N N . LYS A 1 92 ? -5.629 -3.378 22.183 1.00 52.56 92 LYS A N 1
ATOM 732 C CA . LYS A 1 92 ? -5.537 -4.854 22.132 1.00 52.56 92 LYS A CA 1
ATOM 733 C C . LYS A 1 92 ? -5.503 -5.435 20.699 1.00 52.56 92 LYS A C 1
ATOM 735 O O . LYS A 1 92 ? -5.388 -6.646 20.536 1.00 52.56 92 LYS A O 1
ATOM 740 N N . ASN A 1 93 ? -5.548 -4.602 19.655 1.00 58.12 93 ASN A N 1
ATOM 741 C CA . ASN A 1 93 ? -5.768 -5.010 18.263 1.00 58.12 93 ASN A CA 1
ATOM 742 C C . ASN A 1 93 ? -4.499 -5.163 17.408 1.00 58.12 93 ASN A C 1
ATOM 744 O O . ASN A 1 93 ? -4.595 -5.175 16.180 1.00 58.12 93 ASN A O 1
ATOM 748 N N . LYS A 1 94 ? -3.308 -5.323 18.004 1.00 62.19 94 LYS A N 1
ATOM 749 C CA . LYS A 1 94 ? -2.064 -5.562 17.235 1.00 62.19 94 LYS A CA 1
ATOM 750 C C . LYS A 1 94 ? -2.210 -6.730 16.243 1.00 62.19 94 LYS A C 1
ATOM 752 O O . LYS A 1 94 ? -1.767 -6.611 15.105 1.00 62.19 94 LYS A O 1
ATOM 757 N N . ASN A 1 95 ? -2.917 -7.788 16.654 1.00 71.38 95 ASN A N 1
ATOM 758 C CA . ASN A 1 95 ? -3.203 -8.959 15.821 1.00 71.38 95 ASN A CA 1
ATOM 759 C C . ASN A 1 95 ? -4.211 -8.672 14.692 1.00 71.38 95 ASN A C 1
ATOM 761 O O . ASN A 1 95 ? -4.109 -9.274 13.629 1.00 71.38 95 ASN A O 1
ATOM 765 N N . ILE A 1 96 ? -5.156 -7.741 14.878 1.00 77.81 96 ILE A N 1
ATOM 766 C CA . ILE A 1 96 ? -6.158 -7.400 13.850 1.00 77.81 96 ILE A CA 1
ATOM 767 C C . ILE A 1 96 ? -5.491 -6.713 12.658 1.00 77.81 96 ILE A C 1
ATOM 769 O O . ILE A 1 96 ? -5.826 -7.009 11.516 1.00 77.81 96 ILE A O 1
ATOM 773 N N . ILE A 1 97 ? -4.504 -5.847 12.912 1.00 78.69 97 ILE A N 1
ATOM 774 C CA . ILE A 1 97 ? -3.734 -5.191 11.846 1.00 78.69 97 ILE A CA 1
ATOM 775 C C . ILE A 1 97 ? -2.983 -6.234 11.012 1.00 78.69 97 ILE A C 1
ATOM 777 O O . ILE A 1 97 ? -2.975 -6.152 9.787 1.00 78.69 97 ILE A O 1
ATOM 781 N N . ASP A 1 98 ? -2.365 -7.219 11.665 1.00 81.31 98 ASP A N 1
ATOM 782 C CA . ASP A 1 98 ? -1.629 -8.275 10.968 1.00 81.31 98 ASP A CA 1
ATOM 783 C C . ASP A 1 98 ? -2.569 -9.125 10.087 1.00 81.31 98 ASP A C 1
ATOM 785 O O . ASP A 1 98 ? -2.278 -9.310 8.904 1.00 81.31 98 ASP A O 1
ATOM 789 N N . ILE A 1 99 ? -3.740 -9.519 10.602 1.00 82.19 99 ILE A N 1
ATOM 790 C CA . ILE A 1 99 ? -4.769 -10.258 9.843 1.00 82.19 99 ILE A CA 1
ATOM 791 C C . ILE A 1 99 ? -5.304 -9.433 8.660 1.00 82.19 99 ILE A C 1
ATOM 793 O O . ILE A 1 99 ? -5.434 -9.945 7.546 1.00 82.19 99 ILE A O 1
ATOM 797 N N . ALA A 1 100 ? -5.597 -8.149 8.878 1.00 82.94 100 ALA A N 1
ATOM 798 C CA . ALA A 1 100 ? -6.106 -7.258 7.837 1.00 82.94 100 ALA A CA 1
ATOM 799 C C . ALA A 1 100 ? -5.111 -7.125 6.674 1.00 82.94 100 ALA A C 1
ATOM 801 O O . ALA A 1 100 ? -5.498 -7.195 5.506 1.00 82.94 100 ALA A O 1
ATOM 802 N N . PHE A 1 101 ? -3.820 -6.990 6.988 1.00 84.12 101 PHE A N 1
ATOM 803 C CA . PHE A 1 101 ? -2.765 -6.892 5.981 1.00 84.12 101 PHE A CA 1
ATOM 804 C C . PHE A 1 101 ? -2.548 -8.199 5.219 1.00 84.12 101 PHE A C 1
ATOM 806 O O . PHE A 1 101 ? -2.330 -8.152 4.009 1.00 84.12 101 PHE A O 1
ATOM 813 N N . GLU A 1 102 ? -2.637 -9.357 5.877 1.00 85.25 102 GLU A N 1
ATOM 814 C CA . GLU A 1 102 ? -2.569 -10.651 5.186 1.00 85.25 102 GLU A CA 1
ATOM 815 C C . GLU A 1 102 ? -3.723 -10.833 4.195 1.00 85.25 102 GLU A C 1
ATOM 817 O O . GLU A 1 102 ? -3.498 -11.257 3.058 1.00 85.25 102 GLU A O 1
ATOM 822 N N . ASN A 1 103 ? -4.946 -10.470 4.588 1.00 82.50 103 ASN A N 1
ATOM 823 C CA . ASN A 1 103 ? -6.110 -10.551 3.705 1.00 82.50 103 ASN A CA 1
ATOM 824 C C . ASN A 1 103 ? -5.996 -9.583 2.522 1.00 82.50 103 ASN A C 1
ATOM 826 O O . ASN A 1 103 ? -6.197 -9.989 1.377 1.00 82.50 103 ASN A O 1
ATOM 830 N N . ALA A 1 104 ? -5.594 -8.334 2.772 1.00 83.38 104 ALA A N 1
ATOM 831 C CA . ALA A 1 104 ? -5.363 -7.361 1.709 1.00 83.38 104 ALA A CA 1
ATOM 832 C C . ALA A 1 104 ? -4.272 -7.832 0.730 1.00 83.38 104 ALA A C 1
ATOM 834 O O . ALA A 1 104 ? -4.422 -7.686 -0.483 1.00 83.38 104 ALA A O 1
ATOM 835 N N . PHE A 1 105 ? -3.201 -8.455 1.231 1.00 82.69 105 PHE A N 1
ATOM 836 C CA . PHE A 1 105 ? -2.139 -8.983 0.379 1.00 82.69 105 PHE A CA 1
ATOM 837 C C . PHE A 1 105 ? -2.617 -10.153 -0.495 1.00 82.69 105 PHE A C 1
ATOM 839 O O . PHE A 1 105 ? -2.298 -10.191 -1.683 1.00 82.69 105 PHE A O 1
ATOM 846 N N . LYS A 1 106 ? -3.439 -11.069 0.039 1.00 84.00 106 LYS A N 1
ATOM 847 C CA . LYS A 1 106 ? -4.059 -12.145 -0.760 1.00 84.00 106 LYS A CA 1
ATOM 848 C C . LYS A 1 106 ? -4.888 -11.592 -1.920 1.00 84.00 106 LYS A C 1
ATOM 850 O O . LYS A 1 106 ? -4.753 -12.080 -3.037 1.00 84.00 106 LYS A O 1
ATOM 855 N N . MET A 1 107 ? -5.666 -10.533 -1.690 1.00 78.69 107 MET A N 1
ATOM 856 C CA . MET A 1 107 ? -6.462 -9.897 -2.749 1.00 78.69 107 MET A CA 1
ATOM 857 C C . MET A 1 107 ? -5.595 -9.321 -3.875 1.00 78.69 107 MET A C 1
ATOM 859 O O . MET A 1 107 ? -5.977 -9.391 -5.042 1.00 78.69 107 MET A O 1
ATOM 863 N N . ILE A 1 108 ? -4.411 -8.791 -3.553 1.00 77.12 108 ILE A N 1
ATOM 864 C CA . ILE A 1 108 ? -3.455 -8.333 -4.572 1.00 77.12 108 ILE A CA 1
ATOM 865 C C . ILE A 1 108 ? -2.909 -9.508 -5.366 1.00 77.12 108 ILE A C 1
ATOM 867 O O . ILE A 1 108 ? -2.865 -9.436 -6.590 1.00 77.12 108 ILE A O 1
ATOM 871 N N . LEU A 1 109 ? -2.512 -10.591 -4.692 1.00 79.81 109 LEU A N 1
ATOM 872 C CA . LEU A 1 109 ? -2.012 -11.782 -5.378 1.00 79.81 109 LEU A CA 1
ATOM 873 C C . LEU A 1 109 ? -3.057 -12.344 -6.348 1.00 79.81 109 LEU A C 1
ATOM 875 O O . LEU A 1 109 ? -2.714 -12.687 -7.477 1.00 79.81 109 LEU A O 1
ATOM 879 N N . GLU A 1 110 ? -4.326 -12.377 -5.942 1.00 78.88 110 GLU A N 1
ATOM 880 C CA . GLU A 1 110 ? -5.435 -12.760 -6.819 1.00 78.88 110 GLU A CA 1
ATOM 881 C C . GLU A 1 110 ? -5.646 -11.780 -7.978 1.00 78.88 110 GLU A C 1
ATOM 883 O O . GLU A 1 110 ? -5.942 -12.194 -9.096 1.00 78.88 110 GLU A O 1
ATOM 888 N N . HIS A 1 111 ? -5.508 -10.476 -7.741 1.00 70.25 111 HIS A N 1
ATOM 889 C CA . HIS A 1 111 ? -5.602 -9.485 -8.810 1.00 70.25 111 HIS A CA 1
ATOM 890 C C . HIS A 1 111 ? -4.482 -9.674 -9.843 1.00 70.25 111 HIS A C 1
ATOM 892 O O . HIS A 1 111 ? -4.754 -9.671 -11.045 1.00 70.25 111 HIS A O 1
ATOM 898 N N . CYS A 1 112 ? -3.251 -9.905 -9.380 1.00 67.12 112 CYS A N 1
ATOM 899 C CA . CYS A 1 112 ? -2.101 -10.185 -10.233 1.00 67.12 112 CYS A CA 1
ATOM 900 C C . CYS A 1 112 ? -2.264 -11.495 -11.015 1.00 67.12 112 CYS A C 1
ATOM 902 O O . CYS A 1 112 ? -1.902 -11.528 -12.185 1.00 67.12 112 CYS A O 1
ATOM 904 N N . SER A 1 113 ? -2.828 -12.552 -10.420 1.00 70.50 113 SER A N 1
ATOM 905 C CA . SER A 1 113 ? -3.022 -13.833 -11.117 1.00 70.50 113 SER A CA 1
ATOM 906 C C . SER A 1 113 ? -4.142 -13.796 -12.162 1.00 70.50 113 SER A C 1
ATOM 908 O O . SER A 1 113 ? -4.053 -14.483 -13.175 1.00 70.50 113 SER A O 1
ATOM 910 N N . ARG A 1 114 ? -5.186 -12.979 -11.967 1.00 65.38 114 ARG A N 1
ATOM 911 C CA . ARG A 1 114 ? -6.305 -12.855 -12.924 1.00 65.38 114 ARG A CA 1
ATOM 912 C C . ARG A 1 114 ? -5.972 -12.037 -14.175 1.00 65.38 114 ARG A C 1
ATOM 914 O O . ARG A 1 114 ? -6.640 -12.216 -15.184 1.00 65.38 114 ARG A O 1
ATOM 921 N N . HIS A 1 115 ? -4.964 -11.167 -14.119 1.00 59.00 115 HIS A N 1
ATOM 922 C CA . HIS A 1 115 ? -4.516 -10.346 -15.256 1.00 59.00 115 HIS A CA 1
ATOM 923 C C . HIS A 1 115 ? -3.266 -10.931 -15.949 1.00 59.00 115 HIS A C 1
ATOM 925 O O . HIS A 1 115 ? -2.570 -10.220 -16.665 1.00 59.00 115 HIS A O 1
ATOM 931 N N . GLN A 1 116 ? -2.972 -12.220 -15.721 1.00 50.78 116 GLN A N 1
ATOM 932 C CA . GLN A 1 116 ? -1.895 -12.980 -16.374 1.00 50.78 116 GLN A CA 1
ATOM 933 C C . GLN A 1 116 ? -2.332 -13.743 -17.644 1.00 50.78 116 GLN A C 1
ATOM 935 O O . GLN A 1 116 ? -1.528 -14.509 -18.168 1.00 50.78 116 GLN A O 1
ATOM 940 N N . ASN A 1 117 ? -3.556 -13.531 -18.149 1.00 36.66 117 ASN A N 1
ATOM 941 C CA . ASN A 1 117 ? -4.049 -14.111 -19.408 1.00 36.66 117 ASN A CA 1
ATOM 942 C C . ASN A 1 117 ? -4.400 -13.026 -20.424 1.00 36.66 117 ASN A C 1
ATOM 944 O O . ASN A 1 117 ? -5.157 -12.106 -20.037 1.00 36.66 117 ASN A O 1
#

pLDDT: mean 78.36, std 12.14, range [36.66, 92.94]